Protein AF-A0A8J6VE35-F1 (afdb_monomer)

Solvent-accessible surface area (backbone atoms only — not comparable to full-atom values): 4395 Å² total; per-residue (Å²): 136,88,83,79,78,54,72,72,55,60,63,48,35,55,81,71,76,44,51,70,68,58,51,50,54,18,70,77,70,29,55,74,43,90,38,77,92,87,23,41,26,19,34,35,77,41,83,54,71,43,73,56,96,92,40,79,34,63,60,42,76,49,74,47,79,47,68,89,82,133

pLDDT: mean 93.92, std 5.0, range [67.38, 98.12]

Radius of gyration: 12.99 Å; Cα contacts (8 Å, |Δi|>4): 96; chains: 1; bounding box: 28×24×37 Å

Mean predicted aligned error: 3.25 Å

Nearest PDB structures (foldseek):
  4yfh-assembly1_B  TM=3.423E-01  e=3.739E+00  Escherichia coli
  3rhi-assembly1_B  TM=3.214E-01  e=7.008E+00  Bacillus anthracis str. Sterne

Structure (mmCIF, N/CA/C/O backbone):
data_AF-A0A8J6VE35-F1
#
_entry.id   AF-A0A8J6VE35-F1
#
loop_
_atom_site.group_PDB
_atom_site.id
_atom_site.type_symbol
_atom_site.label_atom_id
_atom_site.label_alt_id
_atom_site.label_comp_id
_atom_site.label_asym_id
_atom_site.label_entity_id
_atom_site.label_seq_id
_atom_site.pdbx_PDB_ins_code
_atom_site.Cartn_x
_atom_site.Cartn_y
_atom_site.Cartn_z
_atom_site.occupancy
_atom_site.B_iso_or_equiv
_atom_site.auth_seq_id
_atom_site.auth_comp_id
_atom_site.auth_asym_id
_atom_site.auth_atom_id
_atom_site.pdbx_PDB_model_num
ATOM 1 N N . MET A 1 1 ? -3.714 -9.850 -14.380 1.00 67.38 1 MET A N 1
ATOM 2 C CA . MET A 1 1 ? -2.373 -9.507 -13.857 1.00 67.38 1 MET A CA 1
ATOM 3 C C . MET A 1 1 ? -2.245 -10.217 -12.521 1.00 67.38 1 MET A C 1
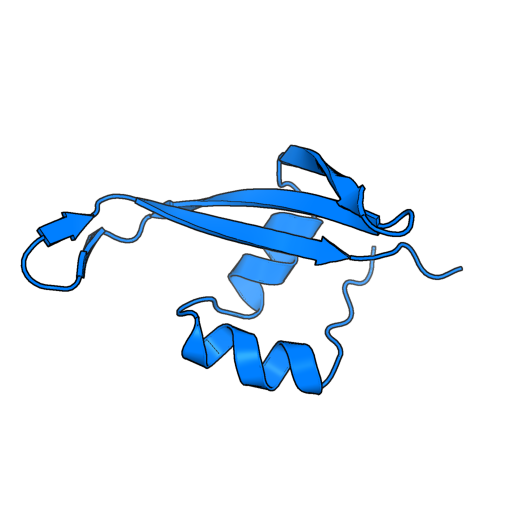ATOM 5 O O . MET A 1 1 ? -3.170 -10.090 -11.738 1.00 67.38 1 MET A O 1
ATOM 9 N N . SER A 1 2 ? -1.209 -11.019 -12.273 1.00 86.31 2 SER A N 1
ATOM 10 C CA . SER A 1 2 ? -1.031 -11.656 -10.958 1.00 86.31 2 SER A CA 1
ATOM 11 C C . SER A 1 2 ? -0.106 -10.803 -10.095 1.00 86.31 2 SER A C 1
ATOM 13 O O . SER A 1 2 ? 1.044 -10.593 -10.478 1.00 86.31 2 SER A O 1
ATOM 15 N N . VAL A 1 3 ? -0.584 -10.328 -8.945 1.00 92.62 3 VAL A N 1
ATOM 16 C CA . VAL A 1 3 ? 0.256 -9.662 -7.940 1.00 92.62 3 VAL A CA 1
ATOM 17 C C . VAL A 1 3 ? 0.871 -10.736 -7.045 1.00 92.62 3 VAL A C 1
ATOM 19 O O . VAL A 1 3 ? 0.150 -11.560 -6.488 1.00 92.62 3 VAL A O 1
ATOM 22 N N . ARG A 1 4 ? 2.201 -10.748 -6.919 1.00 93.88 4 ARG A N 1
ATOM 23 C CA . ARG A 1 4 ? 2.928 -11.639 -6.004 1.00 93.88 4 ARG A CA 1
ATOM 24 C C . ARG A 1 4 ? 3.637 -10.805 -4.952 1.00 93.88 4 ARG A C 1
ATOM 26 O O . ARG A 1 4 ? 4.378 -9.884 -5.287 1.00 93.88 4 ARG A O 1
ATOM 33 N N . LEU A 1 5 ? 3.408 -11.127 -3.685 1.00 92.31 5 LEU A N 1
ATOM 34 C CA . LEU A 1 5 ? 4.087 -10.471 -2.579 1.00 92.31 5 LEU A CA 1
ATOM 35 C C . LEU A 1 5 ? 5.299 -11.311 -2.182 1.00 92.31 5 LEU A C 1
ATOM 37 O O . LEU A 1 5 ? 5.183 -12.505 -1.918 1.00 92.31 5 LEU A O 1
ATOM 41 N N . HIS A 1 6 ? 6.470 -10.680 -2.118 1.00 91.62 6 HIS A N 1
ATOM 42 C CA . HIS A 1 6 ? 7.655 -11.325 -1.563 1.00 91.62 6 HIS A CA 1
ATOM 43 C C . HIS A 1 6 ? 7.403 -11.675 -0.079 1.00 91.62 6 HIS A C 1
ATOM 45 O O . HIS A 1 6 ? 6.835 -10.836 0.626 1.00 91.62 6 HIS A O 1
ATOM 51 N N . PRO A 1 7 ? 7.868 -12.825 0.450 1.00 90.81 7 PRO A N 1
ATOM 52 C CA . PRO A 1 7 ? 7.619 -13.216 1.845 1.00 90.81 7 PRO A CA 1
ATOM 53 C C . PRO A 1 7 ? 8.018 -12.143 2.872 1.00 90.81 7 PRO A C 1
ATOM 55 O O . PRO A 1 7 ? 7.297 -11.868 3.826 1.00 90.81 7 PRO A O 1
ATOM 58 N N . HIS A 1 8 ? 9.135 -11.451 2.626 1.00 90.00 8 HIS A N 1
ATOM 59 C CA . HIS A 1 8 ? 9.555 -10.303 3.440 1.00 90.00 8 HIS A CA 1
ATOM 60 C C . HIS A 1 8 ? 8.532 -9.149 3.437 1.00 90.00 8 HIS A C 1
ATOM 62 O O . HIS A 1 8 ? 8.282 -8.539 4.472 1.00 90.00 8 HIS A O 1
ATOM 68 N N . ALA A 1 9 ? 7.909 -8.860 2.291 1.00 90.94 9 ALA A N 1
ATOM 69 C CA . ALA A 1 9 ? 6.876 -7.832 2.192 1.00 90.94 9 ALA A CA 1
ATOM 70 C C . ALA A 1 9 ? 5.579 -8.258 2.902 1.00 90.94 9 ALA A C 1
ATOM 72 O O . ALA A 1 9 ? 4.935 -7.419 3.530 1.00 90.94 9 ALA A O 1
ATOM 73 N N . GLN A 1 10 ? 5.230 -9.551 2.855 1.00 91.62 10 GLN A N 1
ATOM 74 C CA . GLN A 1 10 ? 4.084 -10.106 3.587 1.00 91.62 10 GLN A CA 1
ATOM 75 C C . GLN A 1 10 ? 4.243 -9.983 5.106 1.00 91.62 10 GLN A C 1
ATOM 77 O O . GLN A 1 10 ? 3.279 -9.667 5.795 1.00 9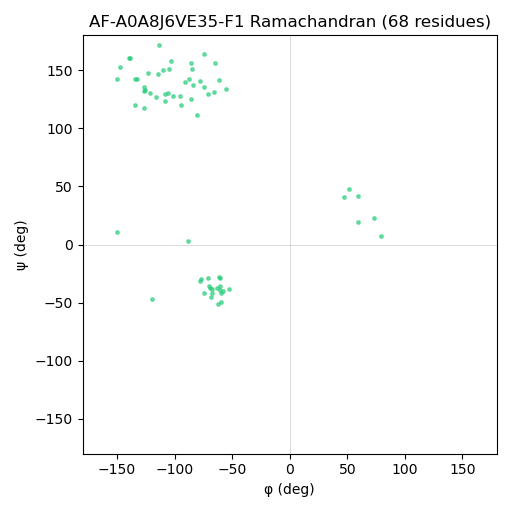1.62 10 GLN A O 1
ATOM 82 N N . ALA A 1 11 ? 5.455 -10.165 5.635 1.00 89.12 11 ALA A N 1
ATOM 83 C CA . ALA A 1 11 ? 5.707 -9.979 7.063 1.00 89.12 11 ALA A CA 1
ATOM 84 C C . ALA A 1 11 ? 5.563 -8.505 7.492 1.00 89.12 11 ALA A C 1
ATOM 86 O O . ALA A 1 11 ? 4.954 -8.205 8.515 1.00 89.12 11 ALA A O 1
ATOM 87 N N . ILE A 1 12 ? 6.074 -7.572 6.682 1.00 93.19 12 ILE A N 1
ATOM 88 C CA . ILE A 1 12 ? 6.122 -6.143 7.032 1.00 93.19 12 ILE A CA 1
ATOM 89 C C . ILE A 1 12 ? 4.771 -5.438 6.856 1.00 93.19 12 ILE A C 1
ATOM 91 O O . ILE A 1 12 ? 4.486 -4.480 7.577 1.00 93.19 12 ILE A O 1
ATOM 95 N N . LEU A 1 13 ? 3.927 -5.858 5.904 1.00 93.44 13 LEU A N 1
ATOM 96 C CA . LEU A 1 13 ? 2.676 -5.136 5.622 1.00 93.44 13 LEU A CA 1
ATOM 97 C C . LEU A 1 13 ? 1.743 -5.078 6.839 1.00 93.44 13 LEU A C 1
ATOM 99 O O . LEU A 1 13 ? 1.136 -4.033 7.080 1.00 93.44 13 LEU A O 1
ATOM 103 N N . ILE A 1 14 ? 1.714 -6.145 7.647 1.00 89.50 14 ILE A N 1
ATOM 104 C CA . ILE A 1 14 ? 0.866 -6.234 8.842 1.00 89.50 14 ILE A CA 1
ATOM 105 C C . ILE A 1 14 ? 1.362 -5.253 9.906 1.00 89.50 14 ILE A C 1
ATOM 107 O O . ILE A 1 14 ? 0.571 -4.487 10.454 1.00 89.50 14 ILE A O 1
ATOM 111 N N . GLU A 1 15 ? 2.677 -5.198 10.138 1.00 91.44 15 GLU A N 1
ATOM 112 C CA . GLU A 1 15 ? 3.292 -4.248 11.076 1.00 91.44 15 GLU A CA 1
ATOM 113 C C . GLU A 1 15 ? 3.045 -2.786 10.674 1.00 91.44 15 GLU A C 1
ATOM 115 O O . GLU A 1 15 ? 2.976 -1.899 11.524 1.00 91.44 15 GLU A O 1
ATOM 120 N N . ARG A 1 16 ? 2.866 -2.527 9.372 1.00 91.56 16 ARG A N 1
ATOM 121 C CA . ARG A 1 16 ? 2.536 -1.201 8.828 1.00 91.56 16 ARG A CA 1
ATOM 122 C C . ARG A 1 16 ? 1.035 -0.906 8.753 1.00 91.56 16 ARG A C 1
ATOM 124 O O . ARG A 1 16 ? 0.663 0.166 8.276 1.00 91.56 16 ARG A O 1
ATOM 131 N N . GLY A 1 17 ? 0.173 -1.809 9.220 1.00 92.31 17 GLY A N 1
ATOM 132 C CA . GLY A 1 17 ? -1.281 -1.610 9.234 1.00 92.31 17 GLY A CA 1
ATOM 133 C C . GLY A 1 17 ? -1.950 -1.715 7.856 1.00 92.31 17 GLY A C 1
ATOM 134 O O . GLY A 1 17 ? -3.037 -1.160 7.644 1.00 92.31 17 GLY A O 1
ATOM 135 N N . ALA A 1 18 ? -1.308 -2.405 6.912 1.00 95.69 18 ALA A N 1
ATOM 136 C CA . ALA A 1 18 ? -1.877 -2.753 5.617 1.00 95.69 18 ALA A CA 1
ATOM 137 C C . ALA A 1 18 ? -2.261 -4.236 5.588 1.00 95.69 18 ALA A C 1
ATOM 139 O O . ALA A 1 18 ? -1.648 -5.067 6.251 1.00 95.69 18 ALA A O 1
ATOM 140 N N . THR A 1 19 ? -3.275 -4.572 4.801 1.00 95.44 19 THR A N 1
ATOM 141 C CA . THR A 1 19 ? -3.646 -5.958 4.494 1.00 95.44 19 THR A CA 1
ATOM 142 C C . THR A 1 19 ? -3.174 -6.339 3.095 1.00 95.44 19 THR A C 1
ATOM 144 O O . THR 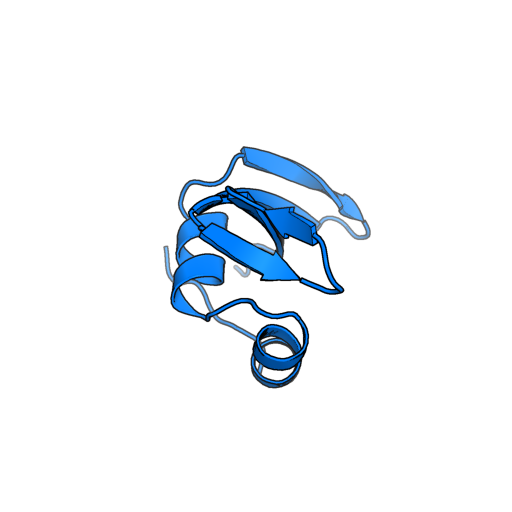A 1 19 ? -2.977 -5.480 2.233 1.00 95.44 19 THR A O 1
ATOM 147 N N . GLU A 1 20 ? -3.026 -7.637 2.835 1.00 95.56 20 GLU A N 1
ATOM 148 C CA . GLU A 1 20 ? -2.681 -8.133 1.498 1.00 95.56 20 GLU A CA 1
ATOM 149 C C . GLU A 1 20 ? -3.716 -7.702 0.445 1.00 95.56 20 GLU A C 1
ATOM 151 O O . GLU A 1 20 ? -3.346 -7.242 -0.633 1.00 95.56 20 GLU A O 1
ATOM 156 N N . ALA A 1 21 ? -5.007 -7.731 0.790 1.00 95.75 21 ALA A N 1
ATOM 157 C CA . ALA A 1 21 ? -6.080 -7.271 -0.089 1.00 95.75 21 ALA A CA 1
ATOM 158 C C . ALA A 1 21 ? -5.932 -5.788 -0.472 1.00 95.75 21 ALA A C 1
ATOM 160 O O . ALA A 1 21 ? -6.108 -5.425 -1.636 1.00 95.75 21 ALA A O 1
ATOM 161 N N . GLU A 1 22 ? -5.571 -4.922 0.478 1.00 97.00 22 GLU A N 1
ATOM 162 C CA . GLU A 1 22 ? -5.335 -3.498 0.209 1.00 97.00 22 GLU A CA 1
ATOM 163 C C . GLU A 1 22 ? -4.106 -3.280 -0.666 1.00 97.00 22 GLU A C 1
ATOM 165 O O . GLU A 1 22 ? -4.130 -2.432 -1.559 1.00 97.00 22 GLU A O 1
ATOM 170 N N . VAL A 1 23 ? -3.047 -4.062 -0.450 1.00 96.56 23 VAL A N 1
ATOM 171 C CA . VAL A 1 23 ? -1.837 -4.026 -1.276 1.00 96.56 23 VAL A CA 1
ATOM 172 C C . VAL A 1 23 ? -2.162 -4.417 -2.719 1.00 96.56 23 VAL A C 1
ATOM 174 O O . VAL A 1 23 ? -1.863 -3.648 -3.632 1.00 96.56 23 VAL A O 1
ATOM 177 N N . ILE A 1 24 ? -2.846 -5.544 -2.932 1.00 96.12 24 ILE A N 1
ATOM 178 C CA . ILE A 1 24 ? -3.252 -6.016 -4.266 1.00 96.12 24 ILE A CA 1
ATOM 179 C C . ILE A 1 24 ? -4.154 -4.981 -4.949 1.00 96.12 24 ILE A C 1
ATOM 181 O O . ILE A 1 24 ? -3.851 -4.522 -6.047 1.00 96.12 24 ILE A O 1
ATOM 185 N N . THR A 1 25 ? -5.185 -4.505 -4.248 1.00 97.06 25 THR A N 1
ATOM 186 C CA . THR A 1 25 ? -6.128 -3.487 -4.743 1.00 97.06 25 THR A CA 1
ATOM 187 C C . THR A 1 25 ? -5.438 -2.159 -5.097 1.00 97.06 25 THR A C 1
ATOM 189 O O . THR A 1 25 ? -5.908 -1.400 -5.954 1.00 97.06 25 THR A O 1
ATOM 192 N N . THR A 1 26 ? -4.325 -1.847 -4.426 1.00 97.44 26 THR A N 1
ATOM 193 C CA . THR A 1 26 ? -3.489 -0.677 -4.722 1.00 97.44 26 THR A CA 1
ATOM 194 C C . THR A 1 26 ? -2.668 -0.887 -5.990 1.00 97.44 26 THR A C 1
ATOM 196 O O . THR A 1 26 ? -2.597 0.026 -6.806 1.00 97.44 26 THR A O 1
ATOM 199 N N . VAL A 1 27 ? -2.095 -2.073 -6.200 1.00 96.12 27 VAL A N 1
ATOM 200 C CA . VAL A 1 27 ? -1.330 -2.389 -7.420 1.00 96.12 27 VAL A CA 1
ATOM 201 C C . VAL A 1 27 ? -2.239 -2.476 -8.650 1.00 96.12 27 VAL A C 1
ATOM 203 O O . VAL A 1 27 ? -1.860 -2.027 -9.727 1.00 96.12 27 VAL A O 1
ATOM 206 N N . GLU A 1 28 ? -3.452 -3.009 -8.501 1.00 95.56 28 GLU A N 1
ATOM 207 C CA . GLU A 1 28 ? -4.374 -3.231 -9.623 1.00 95.56 28 GLU A CA 1
ATOM 208 C C . GLU A 1 28 ? -5.076 -1.961 -10.122 1.00 95.56 28 GLU A C 1
ATOM 210 O O . GLU A 1 28 ? -5.411 -1.874 -11.301 1.00 95.56 28 GLU A O 1
ATOM 215 N N . GLY A 1 29 ? -5.316 -0.979 -9.247 1.00 94.62 29 GLY A N 1
ATOM 216 C CA . GLY A 1 29 ? -6.107 0.208 -9.602 1.00 94.62 29 GLY A CA 1
ATOM 217 C C . GLY A 1 29 ? -5.733 1.492 -8.868 1.00 94.62 29 GLY A C 1
ATOM 218 O O . GLY A 1 29 ? -6.489 2.461 -8.908 1.00 94.62 29 GLY A O 1
ATOM 219 N N . GLY A 1 30 ? -4.613 1.508 -8.147 1.00 96.62 30 GLY A N 1
ATOM 220 C CA . GLY A 1 30 ? -4.084 2.715 -7.520 1.00 96.62 30 GLY A CA 1
ATOM 221 C C . GLY A 1 30 ? -3.447 3.666 -8.532 1.00 96.62 30 GLY A C 1
ATOM 222 O O . GLY A 1 30 ? -3.112 3.300 -9.657 1.00 96.62 30 GLY A O 1
ATOM 223 N N . THR A 1 31 ? -3.242 4.914 -8.117 1.00 97.81 31 THR A N 1
ATOM 224 C CA . THR A 1 31 ? -2.500 5.885 -8.926 1.00 97.81 31 THR A CA 1
ATOM 225 C C . THR A 1 31 ? -1.023 5.516 -8.939 1.00 97.81 31 THR A C 1
ATOM 227 O O . THR A 1 31 ? -0.424 5.339 -7.876 1.00 97.81 31 THR A O 1
ATOM 230 N N . THR A 1 32 ? -0.425 5.453 -10.125 1.00 97.44 32 THR A N 1
ATOM 231 C CA . THR A 1 32 ? 0.996 5.142 -10.289 1.00 97.44 32 THR A CA 1
ATOM 232 C C . THR A 1 32 ? 1.881 6.378 -10.154 1.00 97.44 32 THR A C 1
ATOM 234 O O . THR A 1 32 ? 1.478 7.489 -10.502 1.00 97.44 32 THR A O 1
ATOM 237 N N . PHE A 1 33 ? 3.112 6.187 -9.693 1.00 97.00 33 PHE A N 1
ATOM 238 C CA . PHE A 1 33 ? 4.167 7.198 -9.673 1.00 97.00 33 PHE A CA 1
ATOM 239 C C . PHE A 1 33 ? 5.541 6.536 -9.874 1.00 97.00 3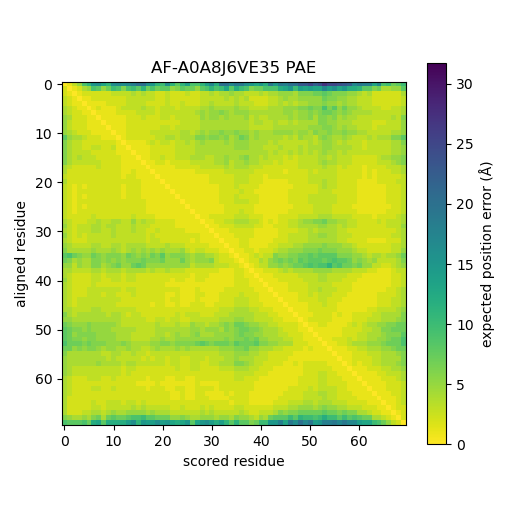3 PHE A C 1
ATOM 241 O O . PHE A 1 33 ? 5.705 5.361 -9.534 1.00 97.00 33 PHE A O 1
ATOM 248 N N . PRO A 1 34 ? 6.536 7.249 -10.430 1.00 95.75 34 PRO A N 1
ATOM 249 C CA . PRO A 1 34 ? 7.885 6.707 -10.551 1.00 95.75 34 PRO A CA 1
ATOM 250 C C . PRO A 1 34 ? 8.499 6.494 -9.162 1.00 95.75 34 PRO A C 1
ATOM 252 O O . PRO A 1 34 ? 8.463 7.391 -8.319 1.00 95.75 34 PRO A O 1
ATOM 255 N N . ALA A 1 35 ? 9.070 5.313 -8.929 1.00 94.88 35 ALA A N 1
ATOM 256 C CA . ALA A 1 35 ? 9.836 5.002 -7.728 1.00 94.88 35 ALA A CA 1
ATOM 257 C C . ALA A 1 35 ? 11.314 4.761 -8.075 1.00 94.88 35 ALA A C 1
ATOM 259 O O . ALA A 1 35 ? 11.708 4.713 -9.240 1.00 94.88 35 ALA A O 1
ATOM 260 N N . GLN A 1 36 ? 12.159 4.643 -7.052 1.00 92.38 36 GLN A N 1
ATOM 261 C CA . GLN A 1 36 ? 13.585 4.377 -7.245 1.00 92.38 36 GLN A CA 1
ATOM 262 C C . GLN A 1 36 ? 13.828 2.998 -7.879 1.00 92.38 36 GLN A C 1
ATOM 264 O O . GLN A 1 36 ? 13.024 2.079 -7.712 1.00 92.38 36 GLN A O 1
ATOM 269 N N . LEU A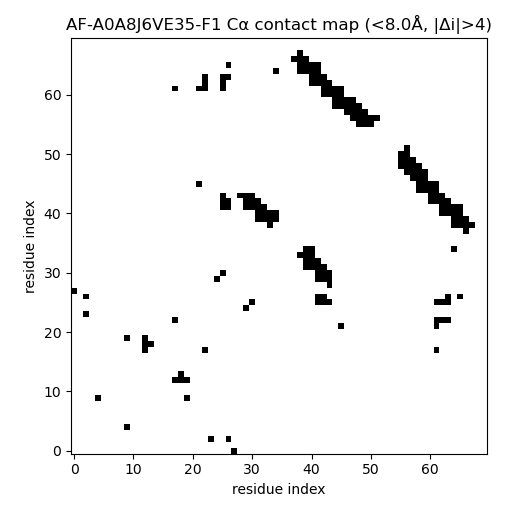 1 37 ? 14.984 2.847 -8.536 1.00 89.8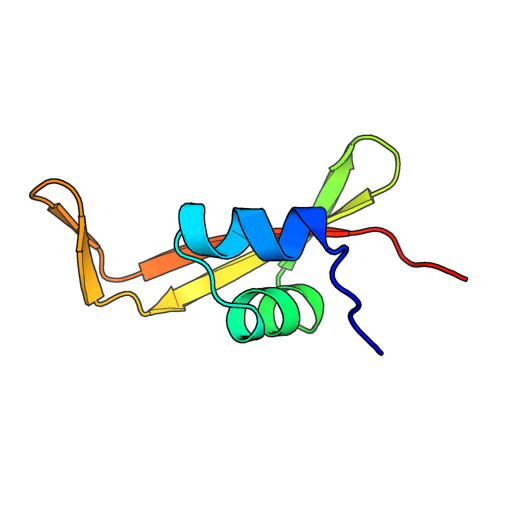1 37 LEU A N 1
ATOM 270 C CA . LEU A 1 37 ? 15.464 1.582 -9.113 1.00 89.81 37 LEU A CA 1
ATOM 271 C C . LEU A 1 37 ? 14.511 0.985 -10.163 1.00 89.81 37 LEU A C 1
ATOM 273 O O . LEU A 1 37 ? 14.246 -0.213 -10.137 1.00 89.81 37 LEU A O 1
ATOM 277 N N . GLU A 1 38 ? 13.960 1.834 -11.038 1.00 89.81 38 GLU A N 1
ATOM 278 C CA . GLU A 1 38 ? 13.050 1.434 -12.132 1.00 89.81 38 GLU A CA 1
ATOM 279 C C . GLU A 1 38 ? 11.773 0.719 -11.652 1.00 89.81 38 GLU A C 1
ATOM 281 O O . GLU A 1 38 ? 11.077 0.041 -12.409 1.00 89.81 38 GLU A O 1
ATOM 286 N N . ARG A 1 39 ? 11.430 0.891 -10.372 1.00 95.06 39 ARG A N 1
ATOM 287 C CA . ARG A 1 39 ? 10.200 0.361 -9.789 1.00 95.06 39 ARG A CA 1
ATOM 288 C C . ARG A 1 39 ? 9.050 1.327 -10.025 1.00 95.06 39 ARG A C 1
ATOM 290 O O . ARG A 1 39 ? 9.223 2.538 -10.159 1.00 95.06 39 ARG A O 1
ATOM 297 N N . THR A 1 40 ? 7.845 0.779 -10.005 1.00 96.81 40 THR A N 1
ATOM 298 C CA . THR A 1 40 ? 6.612 1.561 -10.037 1.00 96.81 40 THR A CA 1
ATOM 299 C C . THR A 1 40 ? 6.037 1.639 -8.632 1.00 96.81 40 THR A C 1
ATOM 301 O O . THR A 1 40 ? 5.868 0.624 -7.953 1.00 96.81 40 THR A O 1
ATOM 304 N N . GLY A 1 41 ? 5.763 2.859 -8.186 1.00 97.38 41 GLY A N 1
ATOM 305 C CA . GLY A 1 41 ? 4.981 3.114 -6.992 1.00 97.38 41 GLY A CA 1
ATOM 306 C C . GLY A 1 41 ? 3.497 3.160 -7.326 1.00 97.38 41 GLY A C 1
ATOM 307 O O . GLY A 1 41 ? 3.102 3.694 -8.358 1.00 97.38 41 GLY A O 1
ATOM 308 N N . PHE A 1 42 ? 2.674 2.625 -6.437 1.00 97.69 42 PHE A N 1
ATOM 309 C CA . PHE A 1 42 ? 1.221 2.625 -6.513 1.00 97.69 42 PHE A CA 1
ATOM 310 C C . PHE A 1 42 ? 0.683 3.193 -5.209 1.00 97.69 42 PHE A C 1
ATOM 312 O O . PHE A 1 42 ? 1.166 2.826 -4.139 1.00 97.69 42 PHE A O 1
ATOM 319 N N . ARG A 1 43 ? -0.313 4.077 -5.268 1.00 97.94 43 ARG A N 1
ATOM 320 C CA . ARG A 1 43 ? -0.958 4.619 -4.066 1.00 97.94 43 ARG A CA 1
ATOM 321 C C . ARG A 1 43 ? -2.468 4.622 -4.170 1.00 97.94 43 ARG A C 1
ATOM 323 O O . ARG A 1 43 ? -3.031 4.937 -5.220 1.00 97.94 43 ARG A O 1
ATOM 330 N N . ARG A 1 44 ? -3.120 4.326 -3.051 1.00 98.12 44 ARG A N 1
ATOM 331 C CA . ARG A 1 44 ? -4.577 4.347 -2.930 1.00 98.12 44 ARG A CA 1
ATOM 332 C C . ARG A 1 44 ? -4.992 4.698 -1.506 1.00 98.12 44 ARG A C 1
ATOM 334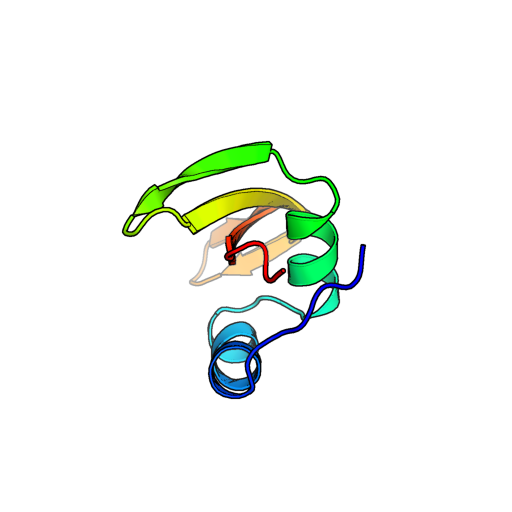 O O . ARG A 1 44 ? -4.351 4.291 -0.538 1.00 98.12 44 ARG A O 1
ATOM 341 N N . ASN A 1 45 ? -6.069 5.468 -1.389 1.00 98.12 45 ASN A N 1
ATOM 342 C CA . ASN A 1 45 ? -6.695 5.759 -0.105 1.00 98.12 45 ASN A CA 1
ATOM 343 C C . ASN A 1 45 ? -7.780 4.714 0.187 1.00 98.12 45 ASN A C 1
ATOM 345 O O . ASN A 1 45 ? -8.550 4.354 -0.704 1.00 98.12 45 ASN A O 1
ATOM 349 N N . PHE A 1 46 ? -7.857 4.284 1.441 1.00 97.06 46 PHE A N 1
ATOM 350 C CA . PHE A 1 46 ? -8.862 3.369 1.969 1.00 97.06 46 PHE A CA 1
ATOM 351 C C . PHE A 1 46 ? -9.590 4.027 3.143 1.00 97.06 46 PHE A C 1
ATOM 353 O O . PHE A 1 46 ? -8.970 4.801 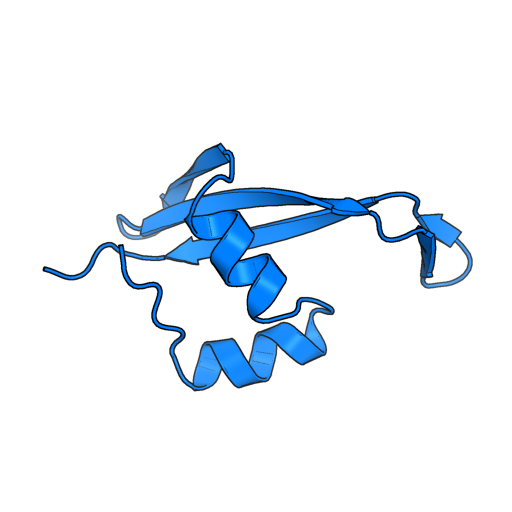3.884 1.00 97.06 46 PHE A O 1
ATOM 360 N N . PRO A 1 47 ? -10.882 3.726 3.352 1.00 96.88 47 PRO A N 1
ATOM 361 C CA . PRO A 1 47 ? -11.547 4.041 4.608 1.00 96.88 47 PRO A CA 1
ATOM 362 C C . PRO A 1 47 ? -10.777 3.411 5.774 1.00 96.88 47 PRO A C 1
ATOM 364 O O . PRO A 1 47 ? -10.386 2.249 5.703 1.00 96.88 47 PRO A O 1
ATOM 367 N N . PHE A 1 48 ? -10.544 4.183 6.832 1.00 95.44 48 PHE A N 1
ATOM 368 C CA . PHE A 1 48 ? -9.898 3.694 8.054 1.00 95.44 48 PHE A CA 1
ATOM 369 C C . PHE A 1 48 ? -10.818 3.851 9.258 1.00 95.44 48 PHE A C 1
ATOM 371 O O . PHE A 1 48 ? -11.017 2.889 9.989 1.00 95.44 48 PHE A O 1
ATOM 378 N N . ASN A 1 49 ? -11.440 5.026 9.404 1.00 96.25 49 ASN A N 1
ATOM 379 C CA . ASN A 1 49 ? -12.462 5.326 10.412 1.00 96.25 49 ASN A CA 1
ATOM 380 C C . ASN A 1 49 ? -12.096 4.866 11.833 1.00 96.25 49 ASN A C 1
ATOM 382 O O . ASN A 1 49 ? -12.940 4.351 12.563 1.00 96.25 49 ASN A O 1
ATOM 386 N N . ALA A 1 50 ? -10.836 5.055 12.218 1.00 94.12 50 ALA A N 1
ATOM 387 C CA . ALA A 1 50 ? -10.317 4.622 13.506 1.00 94.12 50 ALA A CA 1
ATOM 388 C C . ALA A 1 50 ? -9.371 5.666 14.107 1.00 94.12 50 ALA A C 1
ATOM 390 O O . ALA A 1 50 ? -8.848 6.553 13.420 1.00 94.12 50 ALA A O 1
ATOM 391 N N . GLU A 1 51 ? -9.168 5.565 15.418 1.00 95.81 51 GLU A N 1
ATOM 392 C CA . GLU A 1 51 ? -8.211 6.390 16.141 1.00 95.81 51 GLU A CA 1
ATOM 393 C C . GLU A 1 51 ? -6.804 5.795 16.048 1.00 95.81 51 GLU A C 1
ATOM 395 O O . GLU A 1 51 ? -6.597 4.593 16.207 1.00 95.81 51 GLU A O 1
ATOM 400 N N . TRP A 1 52 ? -5.815 6.654 15.819 1.00 92.19 52 TRP A N 1
ATOM 401 C CA . TRP A 1 52 ? -4.408 6.299 15.885 1.00 92.19 52 TRP A CA 1
ATOM 402 C C . TRP A 1 52 ? -3.645 7.362 16.673 1.00 92.19 52 TRP A C 1
ATOM 404 O O . TRP A 1 52 ? -3.632 8.537 16.302 1.00 92.19 52 TRP A O 1
ATOM 414 N N . ARG A 1 53 ? -3.015 6.941 17.781 1.00 93.00 53 ARG A N 1
ATOM 415 C CA . ARG A 1 53 ? -2.280 7.813 18.719 1.00 93.00 53 ARG A CA 1
ATOM 416 C C . ARG A 1 53 ? -3.102 9.030 19.189 1.00 93.00 53 ARG A C 1
ATOM 418 O O . ARG A 1 53 ? -2.604 10.153 19.151 1.00 93.00 53 ARG A O 1
ATOM 425 N N . GLY A 1 54 ? -4.355 8.820 19.605 1.00 96.12 54 GLY A N 1
ATOM 426 C CA . GLY A 1 54 ? -5.215 9.888 20.137 1.00 96.12 54 GLY A CA 1
ATOM 427 C C . GLY A 1 54 ? -5.857 10.791 19.080 1.00 96.12 54 GLY A C 1
ATOM 428 O O . GLY A 1 54 ? -6.450 11.811 19.423 1.00 96.12 54 GLY A O 1
ATOM 429 N N . LYS A 1 55 ? -5.717 10.468 17.787 1.00 97.06 55 LYS A N 1
ATOM 430 C CA . LYS A 1 55 ? -6.303 11.241 16.688 1.00 97.06 55 LYS A CA 1
ATOM 431 C C . LYS A 1 55 ? -7.128 10.352 15.769 1.00 97.06 55 LYS A C 1
ATOM 433 O O . LYS A 1 55 ? -6.660 9.307 15.326 1.00 97.06 55 LYS A O 1
ATOM 438 N N . PHE A 1 56 ? -8.336 10.798 15.442 1.00 97.06 56 PHE A N 1
ATOM 439 C CA . PHE A 1 56 ? -9.199 10.122 14.479 1.00 97.06 56 PHE A CA 1
ATOM 440 C C . PHE A 1 56 ? -8.720 10.344 13.039 1.00 97.06 56 PHE A C 1
ATOM 442 O O . PHE A 1 56 ? -8.424 11.473 12.637 1.00 97.06 56 PHE A O 1
ATOM 449 N N . TYR A 1 57 ? -8.698 9.271 12.248 1.00 97.19 57 TYR A N 1
ATOM 450 C CA . TYR A 1 57 ? -8.400 9.311 10.821 1.00 97.19 57 TYR A CA 1
ATOM 451 C C . TYR A 1 57 ? -9.524 8.623 10.037 1.00 97.19 57 TYR A C 1
ATOM 453 O O . TYR A 1 57 ? -9.748 7.421 10.164 1.00 97.19 57 TYR A O 1
ATOM 461 N N . GLY A 1 58 ? -10.214 9.377 9.177 1.00 97.62 58 GLY A N 1
ATOM 462 C CA . GLY A 1 58 ? -11.250 8.816 8.296 1.00 97.62 58 GLY A CA 1
ATOM 463 C C . GLY A 1 58 ? -10.671 7.946 7.176 1.00 97.62 58 GLY A C 1
ATOM 464 O O . GLY A 1 58 ? -11.292 6.983 6.732 1.00 97.62 58 GLY A O 1
ATOM 465 N N . THR A 1 59 ? -9.443 8.237 6.753 1.00 97.50 59 THR A N 1
ATOM 466 C CA . THR A 1 59 ? -8.779 7.565 5.633 1.00 97.50 59 THR A CA 1
ATOM 467 C C . THR A 1 59 ? -7.365 7.155 6.002 1.00 97.50 59 THR A C 1
ATOM 469 O O . THR A 1 59 ? -6.641 7.943 6.613 1.00 97.50 59 THR A O 1
ATOM 472 N N . LYS A 1 60 ? -6.937 5.987 5.526 1.00 95.94 60 LYS A N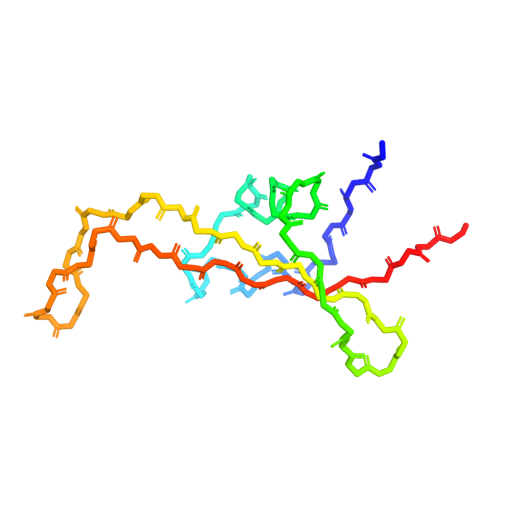 1
ATOM 473 C CA . LYS A 1 60 ? -5.525 5.606 5.458 1.00 95.94 60 LYS A CA 1
ATOM 474 C C . LYS A 1 60 ? -5.065 5.569 4.008 1.00 95.94 60 LYS A C 1
ATOM 476 O O . LYS A 1 60 ? -5.852 5.290 3.108 1.00 95.94 60 LYS A O 1
ATOM 481 N N . LYS A 1 61 ? -3.788 5.849 3.779 1.00 97.31 61 LYS A N 1
ATOM 482 C CA . LYS A 1 61 ? -3.160 5.738 2.462 1.00 97.31 61 LYS A CA 1
ATOM 483 C C . LYS A 1 61 ? -2.220 4.547 2.472 1.00 97.31 61 LYS A C 1
ATOM 485 O O . LYS A 1 61 ? -1.385 4.445 3.365 1.00 97.31 61 LYS A O 1
ATOM 490 N N . VAL A 1 62 ? -2.359 3.680 1.479 1.00 97.25 62 VAL A N 1
ATOM 491 C CA . VAL A 1 62 ? -1.437 2.572 1.238 1.00 97.25 62 VAL A CA 1
ATOM 492 C C . VAL A 1 62 ? -0.596 2.931 0.024 1.00 97.25 62 VAL A C 1
ATOM 494 O O . VAL A 1 62 ? -1.131 3.352 -1.005 1.00 97.25 62 VAL A O 1
ATOM 497 N N . GLU A 1 63 ? 0.717 2.782 0.166 1.00 96.94 63 GLU A N 1
ATOM 498 C CA . GLU A 1 63 ? 1.687 2.947 -0.911 1.00 96.94 63 GLU A CA 1
ATOM 499 C C . GLU A 1 63 ? 2.473 1.647 -1.072 1.00 96.94 63 GLU A C 1
ATOM 501 O O . GLU A 1 63 ? 2.967 1.080 -0.096 1.00 96.94 63 GLU A O 1
ATOM 506 N N . VAL A 1 64 ? 2.562 1.164 -2.306 1.00 96.00 64 VAL A N 1
ATOM 507 C CA . VAL A 1 64 ? 3.201 -0.104 -2.664 1.00 96.00 64 VAL A CA 1
ATOM 508 C C . VAL A 1 64 ? 4.235 0.177 -3.734 1.00 96.00 64 VAL A C 1
ATOM 510 O O . VAL A 1 64 ? 3.941 0.860 -4.710 1.00 96.00 64 VAL A O 1
ATOM 513 N N . ILE A 1 65 ? 5.437 -0.362 -3.573 1.00 95.44 65 ILE A N 1
ATOM 514 C CA . ILE A 1 65 ? 6.477 -0.313 -4.598 1.00 95.44 65 ILE A CA 1
ATOM 515 C C . ILE A 1 65 ? 6.618 -1.715 -5.179 1.00 95.44 65 ILE A C 1
ATOM 517 O O . ILE A 1 65 ? 6.884 -2.659 -4.437 1.00 95.44 65 ILE A O 1
ATOM 521 N N . ALA A 1 66 ? 6.456 -1.849 -6.491 1.00 95.12 66 ALA A N 1
ATOM 522 C CA . ALA A 1 66 ? 6.574 -3.125 -7.185 1.00 95.12 66 ALA A CA 1
ATOM 523 C C . ALA A 1 66 ? 7.332 -2.972 -8.508 1.00 95.12 66 ALA A C 1
ATOM 525 O O . ALA A 1 66 ? 7.451 -1.878 -9.063 1.00 95.12 66 ALA A O 1
ATOM 526 N N . ILE A 1 67 ? 7.848 -4.087 -9.010 1.00 94.38 67 ILE A N 1
ATOM 527 C CA . ILE A 1 67 ? 8.413 -4.201 -10.353 1.00 94.38 67 ILE A CA 1
ATOM 528 C C . ILE A 1 67 ? 7.537 -5.151 -11.163 1.00 94.38 67 ILE A C 1
ATOM 530 O O . ILE A 1 67 ? 6.956 -6.089 -10.616 1.00 94.38 67 ILE A O 1
ATOM 534 N N . LYS A 1 68 ? 7.415 -4.895 -12.464 1.00 90.12 68 LYS A N 1
ATOM 535 C CA . LYS A 1 68 ? 6.788 -5.844 -13.378 1.00 90.12 68 LYS A CA 1
ATOM 536 C C . LYS A 1 68 ? 7.823 -6.912 -13.728 1.00 90.12 68 LYS A C 1
ATOM 538 O O . LYS A 1 68 ? 8.811 -6.603 -14.384 1.00 90.12 68 LYS A O 1
ATOM 543 N N . GLU A 1 69 ? 7.602 -8.136 -13.266 1.00 85.44 69 GLU A N 1
ATOM 544 C CA . GLU A 1 69 ? 8.400 -9.298 -13.668 1.00 85.44 69 GLU A CA 1
ATOM 545 C C . GLU A 1 69 ? 7.951 -9.778 -15.062 1.00 85.44 69 GLU A C 1
ATOM 547 O O . GLU A 1 69 ? 6.755 -9.722 -15.373 1.00 85.44 69 GLU A O 1
ATOM 552 N N . ASN A 1 70 ? 8.910 -10.190 -15.899 1.00 73.44 70 ASN A N 1
ATOM 553 C CA . ASN A 1 70 ? 8.680 -10.757 -17.236 1.00 73.44 70 ASN A CA 1
ATOM 554 C C . ASN A 1 70 ? 8.629 -12.284 -17.188 1.00 73.44 70 ASN A C 1
ATOM 556 O O . ASN A 1 70 ? 9.416 -12.866 -16.409 1.00 73.44 70 ASN A O 1
#

Foldseek 3Di:
DDDDDDPVRCVVCVVVVHDPVNQVVQVVDFDWDDDPPRWIKTKDKDQDQDDDPNDGDRIDMDIDTGDDDD

Secondary structure (DSSP, 8-state):
------HHHHHHHHHTT--HHHHHHHHHHSEEEE-STTPEEEEEEEEEEEEETTEEEEEEEEEEEE----

Sequence (70 aa):
MSVRLHPHAQAILIERGATEAEVITTVEGGTTFPAQLERTGFRRNFPFNAEWRGKFYGTKKVEVIAIKEN